Protein AF-A0AAD1ZAJ5-F1 (afdb_monomer)

Mean predicted aligned error: 9.44 Å

Solvent-accessible surface area (backbone atoms only — not comparable to full-atom values): 6857 Å² total; per-residue (Å²): 141,85,89,73,91,48,80,84,53,38,65,64,52,50,57,50,48,28,54,50,32,32,74,77,6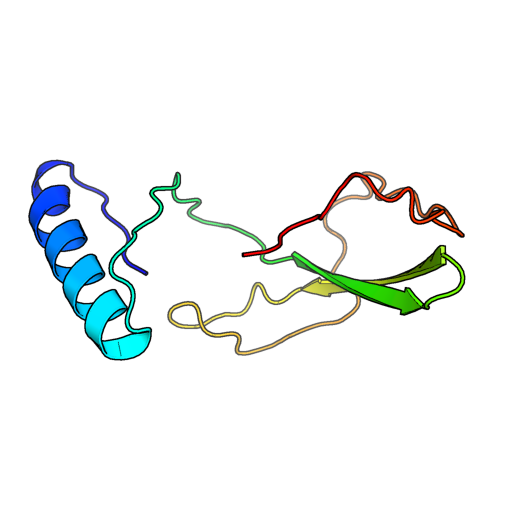9,74,46,53,84,79,87,88,75,88,87,70,92,85,66,76,43,72,48,69,47,74,50,73,56,96,83,43,46,35,51,67,72,59,41,32,31,38,53,49,52,58,96,89,37,76,73,47,77,42,75,66,48,79,87,76,69,98,72,71,81,74,78,70,96,62,44,72,63,63,97,79,72,85,80,79,81,128

Nearest PDB structures (foldseek):
  8hwl-assembly1_E  TM=9.580E-01  e=4.074E-06  Homo sapiens
  4mv4-assembly1_A  TM=8.376E-01  e=5.188E-05  Haemophilus influenzae Rd KW20
  4mv3-assembly1_A  TM=8.346E-01  e=8.629E-05  Haemophilus influenzae Rd KW20
  6oi8-assembly1_A  TM=8.756E-01  e=1.347E-04  Haemophilus influenzae Rd KW20
  4qsl-assembly2_D  TM=9.509E-01  e=1.851E-04  Listeria monocytogenes

Sequence (102 aa):
MRIVQDPNDFVDSFLGAQREAAVSFGINTILLEKYITKPSHIEVQIFGDKFDNVIHLNERDSSVRRRYQKIIEEAPAKEKSMARVKQPSRWKATRRKFCLIF

Radius of gyration: 18.09 Å; Cα contacts (8 Å, |Δi|>4): 106; chains: 1; bounding box: 41×29×43 Å

Organism: NCBI:txid56036

pLDDT: mean 80.79, std 22.45, range [25.62, 97.81]

InterPro domains:
  IPR005479 Carbamoyl phosphate synthase, ATP-binding domain [PF02786] (1-79)
  IPR013815 ATP-grasp fold, subdomain 1 [G3DSA:3.30.1490.20] (1-35)
  IPR050856 Biotin-dependent Carboxylase Complex [PTHR18866] (1-79)

Foldseek 3Di:
DDDDDDPVCPVVVLVVQQVVCCVPPVGSDDDDDDDDDQDWDKDWAWDDDPVQWIAIPAIKTQSPDDPPHGDDIDPPDDDPDPPDPDDPVTDRPPVPDPPDPD

Secondary structure (DSSP, 8-state):
-----SGGGHHHHHHHHHHHHHHHHS----------SS---EEEEEEE-TTSEEEEEEEEE---EETTEE---BSSPP----------S-EE--SS------

Structure (mmCIF, N/CA/C/O backbone):
data_AF-A0AAD1ZAJ5-F1
#
_entry.id   AF-A0AAD1ZAJ5-F1
#
loop_
_atom_site.group_PDB
_atom_site.id
_atom_site.type_symbol
_atom_site.label_atom_id
_atom_site.label_alt_id
_atom_site.label_comp_id
_atom_site.label_asym_id
_atom_site.label_entity_id
_atom_site.label_seq_id
_atom_site.pdbx_PDB_ins_code
_atom_site.Cartn_x
_atom_site.Cartn_y
_atom_site.Cartn_z
_atom_site.occupancy
_atom_site.B_iso_or_equiv
_atom_site.auth_seq_id
_atom_site.auth_comp_id
_atom_site.auth_asym_id
_atom_site.auth_atom_id
_atom_site.pdbx_PDB_model_num
ATOM 1 N N . MET A 1 1 ? -8.728 5.295 2.682 1.00 89.12 1 MET A N 1
ATOM 2 C CA . MET A 1 1 ? -8.308 4.219 3.625 1.00 89.12 1 MET A CA 1
ATOM 3 C C . MET A 1 1 ? -8.764 4.586 5.028 1.00 89.12 1 MET A C 1
ATOM 5 O O . MET A 1 1 ? -8.658 5.752 5.389 1.00 89.12 1 MET A O 1
ATOM 9 N N . ARG A 1 2 ? -9.232 3.617 5.824 1.00 92.25 2 ARG A N 1
ATOM 10 C CA . ARG A 1 2 ? -9.604 3.814 7.235 1.00 92.25 2 ARG A CA 1
ATOM 11 C C . ARG A 1 2 ? -9.023 2.695 8.093 1.00 92.25 2 ARG A C 1
ATOM 13 O O . ARG A 1 2 ? -8.918 1.570 7.617 1.00 92.25 2 ARG A O 1
ATOM 20 N N . ILE A 1 3 ? -8.641 3.015 9.327 1.00 94.12 3 ILE A N 1
ATOM 21 C CA . ILE A 1 3 ? -8.263 2.018 10.335 1.00 94.12 3 ILE A CA 1
ATOM 22 C C . ILE A 1 3 ? -9.449 1.857 11.276 1.00 94.12 3 ILE A C 1
ATOM 24 O O . ILE A 1 3 ? -9.954 2.855 11.780 1.00 94.12 3 ILE A O 1
ATOM 28 N N . VAL A 1 4 ? -9.838 0.613 11.531 1.00 95.88 4 VAL A N 1
ATOM 29 C CA . VAL A 1 4 ? -10.850 0.249 12.523 1.00 95.88 4 VAL A CA 1
ATOM 30 C C . VAL A 1 4 ? -10.152 -0.562 13.609 1.00 95.88 4 VAL A C 1
ATOM 32 O O . VAL A 1 4 ? -9.505 -1.560 13.294 1.00 95.88 4 VAL A O 1
ATOM 35 N N . GLN A 1 5 ? -10.221 -0.098 14.857 1.00 94.38 5 GLN A N 1
ATOM 36 C CA . GLN A 1 5 ? -9.617 -0.777 16.013 1.00 94.38 5 GLN A CA 1
ATOM 37 C C . GLN A 1 5 ? -10.665 -1.522 16.848 1.00 94.38 5 GLN A C 1
ATOM 39 O O . GLN A 1 5 ? -10.352 -2.566 17.413 1.00 94.38 5 GLN A O 1
ATOM 44 N N . ASP A 1 6 ? -11.898 -1.009 16.894 1.00 95.50 6 ASP A N 1
ATOM 45 C CA . ASP A 1 6 ? -13.022 -1.611 17.608 1.00 95.50 6 ASP A CA 1
ATOM 46 C C . ASP A 1 6 ? -14.034 -2.211 16.611 1.00 95.50 6 ASP A C 1
ATOM 48 O O . ASP A 1 6 ? -14.395 -1.545 15.634 1.00 95.50 6 ASP A O 1
ATOM 52 N N . PRO A 1 7 ? -14.515 -3.450 16.820 1.00 95.50 7 PRO A N 1
ATOM 53 C CA . PRO A 1 7 ? -15.553 -4.048 15.983 1.00 95.50 7 PRO A CA 1
ATOM 54 C C . PRO A 1 7 ? -16.837 -3.215 15.866 1.00 95.50 7 PRO A C 1
ATOM 56 O O . PRO A 1 7 ? -17.483 -3.251 14.820 1.00 95.50 7 PRO A O 1
ATOM 59 N N . ASN A 1 8 ? -17.202 -2.455 16.901 1.00 97.44 8 ASN A N 1
ATOM 60 C CA . ASN A 1 8 ? -18.407 -1.626 16.900 1.00 97.44 8 ASN A CA 1
ATOM 61 C C . ASN A 1 8 ? -18.313 -0.460 15.904 1.00 97.44 8 ASN A C 1
ATOM 63 O O . ASN A 1 8 ? -19.325 -0.065 15.333 1.00 97.44 8 ASN A O 1
ATOM 67 N N . ASP A 1 9 ? -17.104 0.026 15.611 1.00 95.62 9 ASP A N 1
ATOM 68 C CA . ASP A 1 9 ? -16.874 1.118 14.655 1.00 95.62 9 ASP A CA 1
ATOM 69 C C . ASP A 1 9 ? -16.849 0.640 13.191 1.00 95.62 9 ASP A C 1
ATOM 71 O O . ASP A 1 9 ? -16.753 1.445 12.253 1.00 95.62 9 ASP A O 1
ATOM 75 N N . PHE A 1 10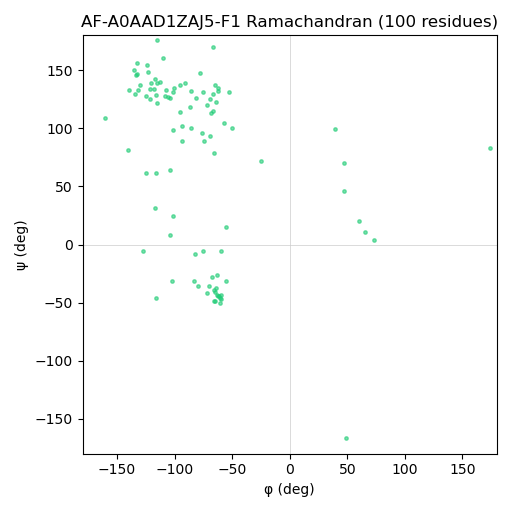 ? -16.871 -0.680 12.968 1.00 96.25 10 PHE A N 1
ATOM 76 C CA . PHE A 1 10 ? -16.624 -1.271 11.656 1.00 96.25 10 PHE A CA 1
ATOM 77 C C . PH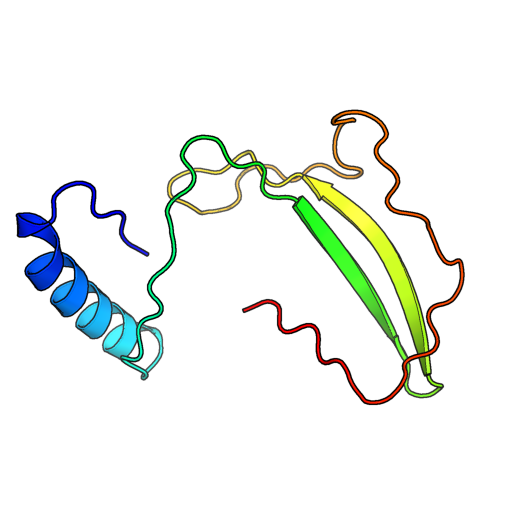E A 1 10 ? -17.687 -0.892 10.628 1.00 96.25 10 PHE A C 1
ATOM 79 O O . PHE A 1 10 ? -17.339 -0.468 9.524 1.00 96.25 10 PHE A O 1
ATOM 86 N N . VAL A 1 11 ? -18.968 -1.030 10.980 1.00 97.25 11 VAL A N 1
ATOM 87 C CA . VAL A 1 11 ? -20.088 -0.822 10.048 1.00 97.25 11 VAL A CA 1
ATOM 88 C C . VAL A 1 11 ? -20.088 0.609 9.511 1.00 97.25 11 VAL A C 1
ATOM 90 O O . VAL A 1 11 ? -20.079 0.815 8.294 1.00 97.25 11 VAL A O 1
ATOM 93 N N . ASP A 1 12 ? -20.003 1.597 10.399 1.00 96.62 12 ASP A N 1
ATOM 94 C CA . ASP A 1 12 ? -19.996 3.011 10.018 1.00 96.62 12 ASP A CA 1
ATOM 95 C C . ASP A 1 12 ? -18.751 3.375 9.201 1.00 96.62 12 ASP A C 1
ATOM 97 O O . ASP A 1 12 ? -18.829 4.076 8.179 1.00 96.62 12 ASP A O 1
ATOM 101 N N . SER A 1 13 ? -17.592 2.842 9.600 1.00 96.69 13 SER A N 1
ATOM 102 C CA . SER A 1 13 ? -16.333 3.033 8.881 1.00 96.69 13 SER A CA 1
ATOM 103 C C . SER A 1 13 ? -16.387 2.457 7.467 1.00 96.69 13 SER A C 1
ATOM 105 O O . SER A 1 13 ? -15.962 3.133 6.525 1.00 96.69 13 SER A O 1
ATOM 107 N N . PHE A 1 14 ? -16.941 1.253 7.308 1.00 96.75 14 PHE A N 1
ATOM 108 C CA . PHE A 1 14 ? -17.093 0.555 6.034 1.00 96.75 14 PHE A CA 1
ATOM 109 C C . PHE A 1 14 ? -18.060 1.281 5.093 1.00 96.75 14 PHE A C 1
ATOM 111 O O . PHE A 1 14 ? -17.711 1.561 3.945 1.00 96.75 14 PHE A O 1
ATOM 118 N N . LEU A 1 15 ? -19.244 1.668 5.579 1.00 97.00 15 LEU A N 1
ATOM 119 C CA . LEU A 1 15 ? -20.235 2.398 4.781 1.00 97.00 15 LEU A CA 1
ATOM 120 C C . LEU A 1 15 ? -19.732 3.777 4.351 1.00 97.00 15 LEU A C 1
ATOM 122 O O . LEU A 1 15 ? -20.012 4.239 3.242 1.00 97.00 15 LEU A O 1
ATOM 126 N N . GLY A 1 16 ? -18.993 4.472 5.215 1.00 96.81 16 GLY A N 1
ATOM 127 C CA . GLY A 1 16 ? -18.377 5.732 4.823 1.00 96.81 16 GLY A CA 1
ATOM 128 C C . GLY A 1 16 ? -17.227 5.548 3.826 1.00 96.81 16 GLY A C 1
ATOM 129 O O . GLY A 1 16 ? -17.106 6.368 2.919 1.00 96.81 16 GLY A O 1
ATOM 130 N N . ALA A 1 17 ? -16.431 4.478 3.936 1.00 96.38 17 ALA A N 1
ATOM 131 C CA . ALA A 1 17 ? -15.383 4.165 2.963 1.00 96.38 17 ALA A CA 1
ATOM 132 C C . ALA A 1 17 ? -15.965 3.820 1.583 1.00 96.38 17 ALA A C 1
ATOM 134 O O . ALA A 1 17 ? -15.430 4.280 0.580 1.00 96.38 17 ALA A O 1
ATOM 135 N N . GLN A 1 18 ? -17.085 3.088 1.523 1.00 97.38 18 GLN A N 1
ATOM 136 C CA . GLN A 1 18 ? -17.795 2.827 0.265 1.00 97.38 18 GLN A CA 1
ATOM 137 C C . GLN A 1 18 ? -18.250 4.111 -0.426 1.00 97.38 18 GLN A C 1
ATOM 139 O O . GLN A 1 18 ? -18.054 4.264 -1.629 1.00 97.38 18 GLN A O 1
ATOM 144 N N . ARG A 1 19 ? -18.854 5.039 0.328 1.00 97.75 19 ARG A N 1
ATOM 145 C CA . ARG A 1 19 ? -19.309 6.329 -0.213 1.00 97.75 19 ARG A CA 1
ATOM 146 C C . ARG A 1 19 ? -18.142 7.151 -0.756 1.00 97.75 19 ARG A C 1
ATOM 148 O O . ARG A 1 19 ? -18.236 7.686 -1.854 1.00 97.75 19 ARG A O 1
ATOM 155 N N . GLU A 1 20 ? -17.042 7.215 -0.011 1.00 96.69 20 GLU A N 1
ATOM 156 C CA . GLU A 1 20 ? -15.810 7.892 -0.429 1.00 96.69 20 GLU A CA 1
ATOM 157 C C . GLU A 1 20 ? -15.232 7.264 -1.706 1.00 96.69 20 GLU A C 1
ATOM 159 O O . GLU A 1 20 ? -14.936 7.976 -2.661 1.00 96.69 20 GLU A O 1
ATOM 164 N N . ALA A 1 21 ? -15.159 5.931 -1.769 1.00 97.06 21 ALA A N 1
ATOM 165 C CA . ALA A 1 21 ? -14.658 5.217 -2.938 1.00 97.06 21 ALA A CA 1
ATOM 166 C C . ALA A 1 21 ? -15.536 5.441 -4.183 1.00 97.06 21 ALA A C 1
ATOM 168 O O . ALA A 1 21 ? -15.014 5.737 -5.258 1.00 97.06 21 ALA A O 1
ATOM 169 N N . ALA A 1 22 ? -16.864 5.395 -4.027 1.00 97.31 22 ALA A N 1
ATOM 170 C CA . ALA A 1 22 ? -17.803 5.666 -5.112 1.00 97.31 22 ALA A CA 1
ATOM 171 C C . ALA A 1 22 ? -17.634 7.083 -5.678 1.00 97.31 22 ALA A C 1
ATOM 173 O O . ALA A 1 22 ? -17.618 7.260 -6.892 1.00 97.31 22 ALA A O 1
ATOM 174 N N . VAL A 1 23 ? -17.470 8.086 -4.809 1.00 97.81 23 VAL A N 1
ATOM 175 C CA . VAL A 1 23 ? -17.304 9.487 -5.226 1.00 97.81 23 VAL A CA 1
ATOM 176 C C . VAL A 1 23 ? -15.930 9.735 -5.856 1.00 97.81 23 VAL A C 1
ATOM 178 O O . VAL A 1 23 ? -15.843 10.446 -6.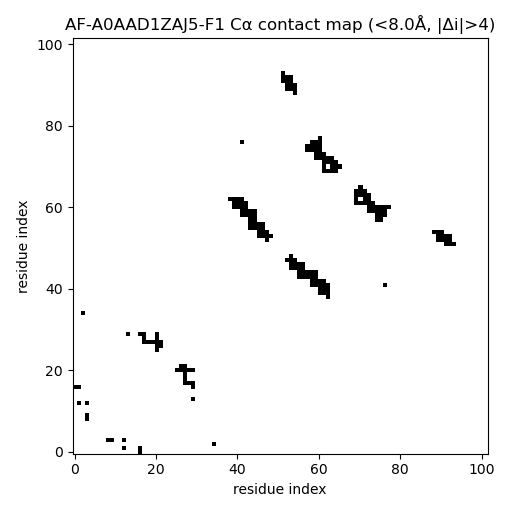852 1.00 97.81 23 VAL A O 1
ATOM 181 N N . SER A 1 24 ? -14.856 9.167 -5.302 1.00 96.44 24 SER A N 1
ATOM 182 C CA . SER A 1 24 ? -13.487 9.431 -5.770 1.00 96.44 24 SER A CA 1
ATOM 183 C C . SER A 1 24 ? -13.059 8.583 -6.969 1.00 96.44 24 SER A C 1
ATOM 185 O O . SER A 1 24 ? -12.258 9.049 -7.775 1.00 96.44 24 SER A O 1
ATOM 187 N N . PHE A 1 25 ? -13.567 7.354 -7.090 1.00 95.69 25 PHE A N 1
ATOM 188 C CA . PHE A 1 25 ? -13.108 6.374 -8.083 1.00 95.69 25 PHE A CA 1
ATOM 189 C C . PHE A 1 25 ? -14.238 5.777 -8.936 1.00 95.69 25 PHE A C 1
ATOM 191 O O . PHE A 1 25 ? -13.960 4.997 -9.843 1.00 95.69 25 PHE A O 1
ATOM 198 N N . GLY A 1 26 ? -15.508 6.095 -8.654 1.00 96.81 26 GLY A N 1
ATOM 199 C CA . GLY A 1 26 ? -16.661 5.525 -9.366 1.00 96.81 26 GLY A CA 1
ATOM 200 C C . GLY A 1 26 ? -16.962 4.061 -9.021 1.00 96.81 26 GLY A C 1
ATOM 201 O O . GLY A 1 26 ? -17.857 3.465 -9.614 1.00 96.81 26 GLY A O 1
ATOM 202 N N . ILE A 1 27 ? -16.229 3.470 -8.071 1.00 96.31 27 ILE A N 1
ATOM 203 C CA . ILE A 1 27 ? -16.343 2.066 -7.655 1.00 96.31 27 ILE A CA 1
ATOM 204 C C . ILE A 1 27 ? -16.404 2.019 -6.128 1.00 96.31 27 ILE A C 1
ATOM 206 O O . ILE A 1 27 ? -15.598 2.650 -5.453 1.00 96.31 27 ILE A O 1
ATOM 210 N N . ASN A 1 28 ? -17.350 1.260 -5.574 1.00 96.06 28 ASN A N 1
ATOM 211 C CA . ASN A 1 28 ? -17.563 1.138 -4.126 1.00 96.06 28 ASN A CA 1
ATOM 212 C C . ASN A 1 28 ? -17.036 -0.177 -3.532 1.00 96.06 28 ASN A C 1
ATOM 214 O O . ASN A 1 28 ? -17.316 -0.490 -2.379 1.00 96.06 28 ASN A O 1
ATOM 218 N N . THR A 1 29 ? -16.309 -0.979 -4.304 1.00 96.19 29 THR A N 1
ATOM 219 C CA . THR A 1 29 ? -15.708 -2.218 -3.807 1.00 96.19 29 THR A CA 1
ATOM 220 C C . THR A 1 29 ? -14.623 -1.896 -2.780 1.00 96.19 29 THR A C 1
ATOM 222 O O . THR A 1 29 ? -13.742 -1.080 -3.039 1.00 96.19 29 THR A O 1
ATOM 225 N N . ILE A 1 30 ? -14.679 -2.544 -1.615 1.00 96.12 30 ILE A N 1
ATOM 226 C CA . ILE A 1 30 ? -13.739 -2.333 -0.508 1.00 96.12 30 ILE A CA 1
ATOM 227 C C . ILE A 1 30 ? -12.989 -3.632 -0.221 1.00 96.12 30 ILE A C 1
ATOM 229 O O . ILE A 1 30 ? -13.601 -4.691 -0.096 1.00 96.12 30 ILE A O 1
ATOM 233 N N . LEU A 1 31 ? -11.669 -3.527 -0.068 1.00 96.06 31 LEU A N 1
ATOM 234 C CA . LEU A 1 31 ? -10.809 -4.596 0.430 1.00 96.06 31 LEU A CA 1
ATOM 235 C C . LEU A 1 31 ? -10.594 -4.429 1.941 1.00 96.06 31 LEU A C 1
ATOM 237 O O . LEU A 1 31 ? -10.357 -3.317 2.417 1.00 96.06 31 LEU A O 1
ATOM 241 N N . LEU A 1 32 ? -10.663 -5.535 2.686 1.00 94.88 32 LEU A N 1
ATOM 242 C CA . LEU A 1 32 ? -10.336 -5.580 4.110 1.00 94.88 32 LEU A CA 1
ATOM 243 C C . LEU A 1 32 ? -8.990 -6.277 4.306 1.00 94.88 32 LEU A C 1
ATOM 245 O O . LEU A 1 32 ? -8.807 -7.411 3.870 1.00 94.88 32 LEU A O 1
ATOM 249 N N . GLU A 1 33 ? -8.076 -5.620 5.012 1.00 95.31 33 GLU A N 1
ATOM 250 C CA . GLU A 1 33 ? -6.748 -6.152 5.307 1.00 95.31 33 GLU A CA 1
ATOM 251 C C . GLU A 1 33 ? -6.403 -5.982 6.785 1.00 95.31 33 GLU A C 1
ATOM 253 O O . GLU A 1 33 ? -6.901 -5.088 7.475 1.00 95.31 33 GLU A O 1
ATOM 258 N N . LYS A 1 34 ? -5.498 -6.831 7.276 1.00 94.06 34 LYS A N 1
ATOM 259 C CA . LYS A 1 34 ? -4.950 -6.692 8.624 1.00 94.06 34 LYS A CA 1
ATOM 260 C C . LYS A 1 34 ? -4.050 -5.457 8.695 1.00 94.06 34 LYS A C 1
ATOM 262 O O . LYS A 1 34 ? -3.067 -5.356 7.966 1.00 94.06 34 LYS A O 1
ATOM 267 N N . TYR A 1 35 ? -4.330 -4.560 9.637 1.00 93.25 35 TYR A N 1
ATOM 268 C CA . TYR A 1 35 ? -3.514 -3.365 9.835 1.00 93.25 35 TYR A CA 1
ATOM 269 C C . TYR A 1 35 ? -2.181 -3.678 10.541 1.00 93.25 35 TYR A C 1
ATOM 271 O O . TYR A 1 35 ? -2.150 -4.331 11.585 1.00 93.25 35 TYR A O 1
ATOM 279 N N . ILE A 1 36 ? -1.073 -3.173 9.988 1.00 91.38 36 ILE A N 1
ATOM 280 C CA . ILE A 1 36 ? 0.274 -3.256 10.574 1.00 91.38 36 ILE A CA 1
ATOM 281 C C . ILE A 1 36 ? 0.627 -1.883 11.157 1.00 91.38 36 ILE A C 1
ATOM 283 O O . ILE A 1 36 ? 0.573 -0.877 10.455 1.00 91.38 36 ILE A O 1
ATOM 287 N N . THR A 1 37 ? 1.006 -1.827 12.437 1.00 87.50 37 THR A N 1
ATOM 288 C CA . THR A 1 37 ? 1.179 -0.565 13.186 1.00 8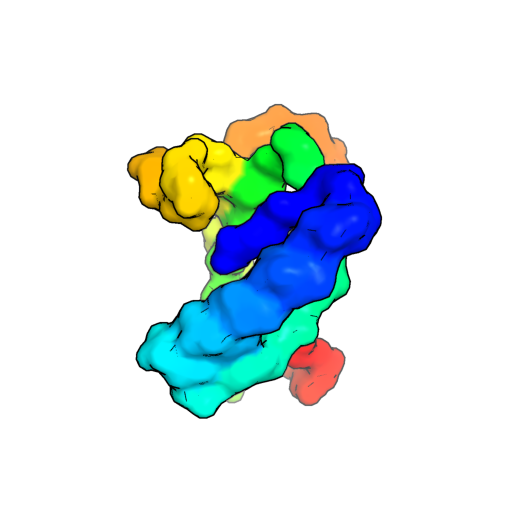7.50 37 THR A CA 1
ATOM 289 C C . THR A 1 37 ? 2.499 0.156 12.921 1.00 87.50 37 THR A C 1
ATOM 291 O O . THR A 1 37 ? 2.523 1.384 12.887 1.00 87.50 37 THR A O 1
ATOM 294 N N . LYS A 1 38 ? 3.595 -0.580 12.712 1.00 87.25 38 LYS A N 1
ATOM 295 C CA . LYS A 1 38 ? 4.925 -0.025 12.395 1.00 87.25 38 LYS A CA 1
ATOM 296 C C . LYS A 1 38 ? 5.478 -0.620 11.091 1.00 87.25 38 LYS A C 1
ATOM 298 O O . LYS A 1 38 ? 6.491 -1.320 11.129 1.00 87.25 38 LYS A O 1
ATOM 303 N N . PRO A 1 39 ? 4.800 -0.417 9.946 1.00 88.69 39 PRO A N 1
ATOM 304 C CA . PRO A 1 39 ? 5.253 -0.967 8.680 1.00 88.69 39 PRO A CA 1
ATOM 305 C C . PRO A 1 39 ? 6.403 -0.131 8.116 1.00 88.69 39 PRO A C 1
ATOM 307 O O . PRO A 1 39 ? 6.418 1.092 8.259 1.00 88.69 39 PRO A O 1
ATOM 310 N N . SER A 1 40 ? 7.313 -0.791 7.404 1.00 89.00 40 SER A N 1
ATOM 311 C CA . SER A 1 40 ? 8.091 -0.110 6.369 1.00 89.00 40 SER A CA 1
ATOM 312 C C . SER A 1 40 ? 7.390 -0.229 5.034 1.00 89.00 40 SER A C 1
ATOM 314 O O . SER A 1 40 ? 6.864 -1.293 4.715 1.00 89.00 40 SER A O 1
ATOM 316 N N . HIS A 1 41 ? 7.388 0.857 4.268 1.00 90.94 41 HIS A N 1
ATOM 317 C CA . HIS A 1 41 ? 6.874 0.854 2.907 1.00 90.94 41 HIS A CA 1
ATOM 318 C C . HIS A 1 41 ? 8.065 0.782 1.956 1.00 90.94 41 HIS A C 1
ATOM 320 O O . HIS A 1 41 ? 8.735 1.787 1.726 1.00 90.94 41 HIS A O 1
ATOM 326 N N . ILE A 1 42 ? 8.345 -0.429 1.479 1.00 90.75 42 ILE A N 1
ATOM 327 C CA . ILE A 1 42 ? 9.410 -0.699 0.516 1.00 90.75 42 ILE A CA 1
ATOM 328 C C . ILE A 1 42 ? 8.760 -1.017 -0.820 1.00 90.75 42 ILE A C 1
ATOM 330 O O . ILE A 1 42 ? 7.906 -1.899 -0.897 1.00 90.75 42 ILE A O 1
ATOM 334 N N . GLU A 1 43 ? 9.181 -0.320 -1.864 1.00 91.31 43 GLU A N 1
ATOM 335 C CA . GLU A 1 43 ? 8.711 -0.544 -3.228 1.00 91.31 43 GLU A CA 1
ATOM 336 C C . GLU A 1 43 ? 9.882 -0.836 -4.163 1.00 91.31 43 GLU A C 1
ATOM 338 O O . GLU A 1 43 ? 10.989 -0.345 -3.960 1.00 91.31 43 GLU A O 1
ATOM 343 N N . VAL A 1 44 ? 9.652 -1.656 -5.188 1.00 89.94 44 VAL A N 1
ATOM 344 C CA . VAL A 1 44 ? 10.688 -2.078 -6.141 1.00 89.94 44 VAL A CA 1
ATOM 345 C C . VAL A 1 44 ? 10.323 -1.560 -7.519 1.00 89.94 44 VAL A C 1
ATOM 347 O O . VAL A 1 44 ? 9.215 -1.786 -8.005 1.00 89.94 44 VAL A O 1
ATOM 350 N N . GLN A 1 45 ? 11.266 -0.887 -8.172 1.00 90.38 45 GLN A N 1
ATOM 351 C CA . GLN A 1 45 ? 11.064 -0.423 -9.536 1.00 90.38 45 GLN A CA 1
ATOM 352 C C . GLN A 1 45 ? 11.317 -1.564 -10.514 1.00 90.38 45 GLN A C 1
ATOM 354 O O . GLN A 1 45 ? 12.401 -2.139 -10.513 1.00 90.38 45 GLN A O 1
ATOM 359 N N . ILE A 1 46 ? 10.357 -1.843 -11.393 1.00 91.75 46 ILE A N 1
ATOM 360 C CA . ILE A 1 46 ? 10.476 -2.864 -12.438 1.00 91.75 46 ILE A CA 1
ATOM 361 C C . ILE A 1 46 ? 10.428 -2.192 -13.815 1.00 91.75 46 ILE A C 1
ATOM 363 O O . ILE A 1 46 ? 9.626 -1.284 -14.033 1.00 91.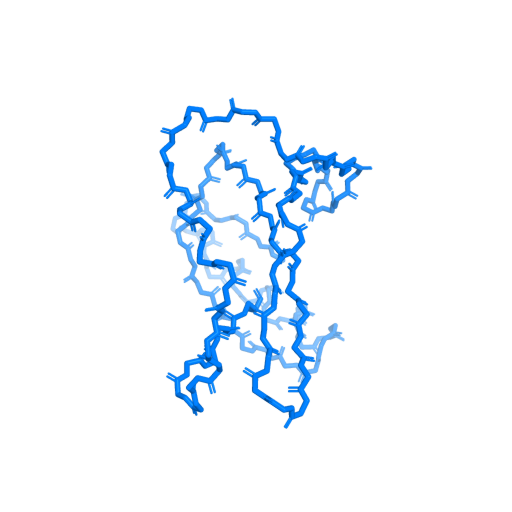75 46 ILE A O 1
ATOM 367 N N . PHE A 1 47 ? 11.274 -2.645 -14.741 1.00 92.62 47 PHE A N 1
ATOM 368 C CA . PHE A 1 47 ? 11.194 -2.340 -16.171 1.00 92.62 47 PHE A CA 1
ATOM 369 C C . PHE A 1 47 ? 11.053 -3.641 -16.950 1.00 92.62 47 PHE A C 1
ATOM 371 O O . PHE A 1 47 ? 11.785 -4.594 -16.692 1.00 92.62 47 PHE A O 1
ATOM 378 N N . GLY A 1 48 ? 10.127 -3.667 -17.904 1.00 94.69 48 GLY A N 1
ATOM 379 C CA . GLY A 1 48 ? 9.932 -4.789 -18.815 1.00 94.69 48 GLY A CA 1
ATOM 380 C C . GLY A 1 48 ? 9.817 -4.315 -20.259 1.00 94.69 48 GLY A C 1
ATOM 381 O O . GLY A 1 48 ? 9.287 -3.231 -20.505 1.00 94.69 48 GLY A O 1
ATOM 382 N N . ASP A 1 49 ? 10.302 -5.118 -21.205 1.00 92.06 49 ASP A N 1
ATOM 383 C CA . ASP A 1 49 ? 10.145 -4.874 -22.642 1.00 92.06 49 ASP A CA 1
ATOM 384 C C . ASP A 1 49 ? 9.285 -5.953 -23.331 1.00 92.06 49 ASP A C 1
ATOM 386 O O . ASP A 1 49 ? 8.841 -6.926 -22.722 1.00 92.06 49 ASP A O 1
ATOM 390 N N . LYS A 1 50 ? 9.016 -5.768 -24.631 1.00 96.06 50 LYS A N 1
ATOM 391 C CA . LYS A 1 50 ? 8.246 -6.726 -25.449 1.00 96.06 50 LYS A CA 1
ATOM 392 C C . LYS A 1 50 ? 9.042 -7.980 -25.837 1.00 96.06 50 LYS A C 1
ATOM 394 O O . LYS A 1 50 ? 8.477 -8.875 -26.458 1.00 96.06 50 LYS A O 1
ATOM 399 N N . PHE A 1 51 ? 10.330 -8.032 -25.508 1.00 95.31 51 PHE A N 1
ATOM 400 C CA . PHE A 1 51 ? 11.247 -9.128 -25.821 1.00 95.31 51 PHE A CA 1
ATOM 401 C C . PHE A 1 51 ? 11.475 -10.037 -24.599 1.00 95.31 51 PHE A C 1
ATOM 403 O O . PHE A 1 51 ? 12.498 -10.715 -24.506 1.00 95.31 51 PHE A O 1
ATOM 410 N N . ASP A 1 52 ? 10.510 -10.053 -23.671 1.00 91.00 52 ASP A N 1
ATOM 411 C CA . ASP A 1 52 ? 10.505 -10.832 -22.429 1.00 91.00 52 ASP A CA 1
ATOM 412 C C . ASP A 1 52 ? 11.672 -10.519 -21.469 1.00 91.00 52 ASP A C 1
ATOM 414 O O . ASP A 1 52 ? 11.977 -11.321 -20.574 1.00 91.00 52 ASP A O 1
ATOM 418 N N . ASN A 1 53 ? 12.314 -9.353 -21.611 1.00 89.81 53 ASN A N 1
ATOM 419 C CA . ASN A 1 53 ? 13.306 -8.886 -20.650 1.00 89.81 53 ASN A CA 1
ATOM 420 C C . ASN A 1 53 ? 12.612 -8.141 -19.512 1.00 89.81 53 ASN A C 1
ATOM 422 O O . ASN A 1 53 ? 11.790 -7.259 -19.749 1.00 89.81 53 ASN A O 1
ATOM 426 N N . VAL A 1 54 ? 12.980 -8.476 -18.273 1.00 92.00 54 VAL A N 1
ATOM 427 C CA . VAL A 1 54 ? 12.545 -7.766 -17.068 1.00 92.00 54 VAL A CA 1
ATOM 428 C C . VAL A 1 54 ? 13.745 -7.529 -16.163 1.00 92.00 54 VAL A C 1
ATOM 430 O O . VAL A 1 54 ? 14.490 -8.461 -15.843 1.00 92.00 54 VAL A O 1
ATOM 433 N N . ILE A 1 55 ? 13.911 -6.281 -15.738 1.00 87.12 55 ILE A N 1
ATOM 434 C CA . ILE A 1 55 ? 14.915 -5.855 -14.764 1.00 87.12 55 ILE A CA 1
ATOM 435 C C . ILE A 1 55 ? 14.234 -5.154 -13.592 1.00 87.12 55 ILE A C 1
ATOM 437 O O . ILE A 1 55 ? 13.156 -4.577 -13.740 1.00 87.12 55 ILE A O 1
ATOM 441 N N . HIS A 1 56 ? 14.886 -5.177 -12.434 1.00 86.69 56 HIS A N 1
ATOM 442 C CA . HIS A 1 56 ? 14.508 -4.353 -11.294 1.00 86.69 56 HIS A CA 1
ATOM 443 C C . HIS A 1 56 ? 15.602 -3.314 -11.020 1.00 86.69 56 HIS A C 1
ATOM 445 O O . HIS A 1 56 ? 16.787 -3.630 -11.110 1.00 86.69 56 HIS A O 1
ATOM 451 N N . LEU A 1 57 ? 15.222 -2.079 -10.689 1.00 88.19 57 LEU A N 1
ATOM 452 C CA . LEU A 1 57 ? 16.149 -0.991 -10.355 1.00 88.19 57 LEU A CA 1
ATOM 453 C C . LEU A 1 5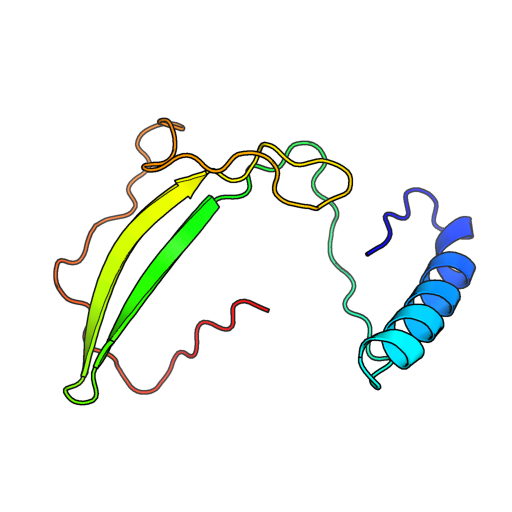7 ? 16.171 -0.758 -8.847 1.00 88.19 57 LEU A C 1
ATOM 455 O O . LEU A 1 57 ? 15.769 0.303 -8.373 1.00 88.19 57 LEU A O 1
ATOM 459 N N . ASN A 1 58 ? 16.633 -1.777 -8.118 1.00 85.81 58 ASN A N 1
ATOM 460 C CA . ASN A 1 58 ? 16.648 -1.805 -6.654 1.00 85.81 58 ASN A CA 1
ATOM 461 C C . ASN A 1 58 ? 15.286 -1.411 -6.041 1.00 85.81 58 ASN A C 1
ATOM 463 O O . ASN A 1 58 ? 14.236 -1.408 -6.695 1.00 85.81 58 ASN A O 1
ATOM 467 N N . GLU A 1 59 ? 15.307 -1.146 -4.749 1.00 88.06 59 GLU A N 1
ATOM 468 C CA . GLU A 1 59 ? 14.169 -0.756 -3.940 1.00 88.06 59 GLU A CA 1
ATOM 469 C C . GLU A 1 59 ? 14.251 0.708 -3.482 1.00 88.06 59 GLU A C 1
ATOM 471 O O . GLU A 1 59 ? 15.322 1.318 -3.450 1.00 88.06 59 GLU A O 1
ATOM 476 N N . ARG A 1 60 ? 13.101 1.265 -3.103 1.00 92.12 60 ARG A N 1
ATOM 477 C CA . ARG A 1 60 ? 12.963 2.572 -2.458 1.00 92.12 60 ARG A CA 1
ATOM 478 C C . ARG A 1 60 ? 12.301 2.405 -1.100 1.00 92.12 60 ARG A C 1
ATOM 480 O O . ARG A 1 60 ? 11.343 1.640 -0.971 1.00 92.12 60 ARG A O 1
ATOM 487 N N . ASP A 1 61 ? 12.787 3.140 -0.108 1.00 92.44 61 ASP A N 1
ATOM 488 C CA . ASP A 1 61 ? 12.119 3.286 1.183 1.00 92.44 61 ASP A CA 1
ATOM 489 C C . ASP A 1 61 ? 11.268 4.560 1.174 1.00 92.44 61 ASP A C 1
ATOM 491 O O . ASP A 1 61 ? 11.789 5.674 1.119 1.00 92.44 61 ASP A O 1
ATOM 495 N N . SER A 1 62 ? 9.947 4.394 1.244 1.00 91.69 62 SER A N 1
ATOM 496 C CA . SER A 1 62 ? 8.984 5.490 1.388 1.00 91.69 62 SER A CA 1
ATOM 497 C C . SER A 1 62 ? 8.211 5.390 2.708 1.00 91.69 62 SER A C 1
ATOM 499 O O . SER A 1 62 ? 7.031 5.747 2.796 1.00 91.69 62 SER A O 1
ATOM 501 N N . SER A 1 63 ? 8.849 4.852 3.753 1.00 91.00 63 SER A N 1
ATOM 502 C CA . SER A 1 63 ? 8.253 4.717 5.089 1.00 91.00 63 SER A CA 1
ATOM 503 C C . SER A 1 63 ? 7.920 6.076 5.716 1.00 91.00 63 SER A C 1
ATOM 505 O O . SER A 1 63 ? 7.006 6.169 6.539 1.00 91.00 63 SER A O 1
ATOM 507 N N . VAL A 1 64 ? 8.629 7.142 5.325 1.00 91.62 64 VAL A N 1
ATOM 508 C CA . VAL A 1 64 ? 8.386 8.506 5.808 1.00 91.62 64 VAL A CA 1
ATOM 509 C C . VAL A 1 64 ? 7.147 9.086 5.124 1.00 91.62 64 VAL A C 1
ATOM 511 O O . VAL A 1 64 ? 7.188 9.629 4.017 1.00 91.62 64 VAL A O 1
ATOM 514 N N . ARG A 1 65 ? 6.012 8.968 5.819 1.00 91.44 65 ARG A N 1
ATOM 515 C CA . ARG A 1 65 ? 4.686 9.341 5.319 1.00 91.44 65 ARG A CA 1
ATOM 516 C C . ARG A 1 65 ? 3.879 10.127 6.347 1.00 91.44 65 ARG A C 1
ATOM 518 O O . ARG A 1 65 ? 3.983 9.884 7.549 1.00 91.44 65 ARG A O 1
ATOM 525 N N . ARG A 1 66 ? 2.991 11.009 5.883 1.00 92.94 66 ARG A N 1
ATOM 526 C CA . ARG A 1 66 ? 1.993 11.699 6.720 1.00 92.94 66 ARG A CA 1
ATOM 527 C C . ARG A 1 66 ? 0.604 11.384 6.184 1.00 92.94 66 ARG A C 1
ATOM 529 O O . ARG A 1 66 ? 0.345 11.595 5.009 1.00 92.94 66 ARG A O 1
ATOM 536 N N . ARG A 1 67 ? -0.291 10.868 7.038 1.00 90.31 67 ARG A N 1
ATOM 537 C CA . ARG A 1 67 ? -1.655 10.443 6.643 1.00 90.31 67 ARG A CA 1
ATOM 538 C C . ARG A 1 67 ? -1.668 9.584 5.363 1.00 90.31 67 ARG A C 1
ATOM 540 O O . ARG A 1 67 ? -2.462 9.822 4.464 1.00 90.31 67 ARG A O 1
ATOM 547 N N . TYR A 1 68 ? -0.768 8.598 5.296 1.00 90.06 68 TYR A N 1
ATOM 548 C CA . TYR A 1 68 ? -0.607 7.659 4.168 1.00 90.06 68 TYR A CA 1
ATOM 549 C C . TYR A 1 68 ? -0.144 8.271 2.841 1.00 90.06 68 TYR A C 1
ATOM 551 O O . TYR A 1 68 ? -0.129 7.577 1.833 1.00 90.06 68 TYR A O 1
ATOM 559 N N . GLN A 1 69 ? 0.286 9.530 2.839 1.00 93.38 69 GLN A N 1
ATOM 560 C CA . GLN A 1 69 ? 0.901 10.166 1.678 1.00 93.38 69 GLN A CA 1
ATOM 561 C C . GLN A 1 69 ? 2.420 10.177 1.847 1.00 93.38 69 GLN A C 1
ATOM 563 O O . GLN A 1 69 ? 2.913 10.485 2.939 1.00 93.38 69 GLN A O 1
ATOM 568 N N . LYS A 1 70 ? 3.148 9.810 0.788 1.00 93.31 70 LYS A N 1
ATOM 569 C CA . LYS A 1 70 ? 4.616 9.826 0.758 1.00 93.31 70 LYS A CA 1
ATOM 570 C C . LYS A 1 70 ? 5.116 11.260 0.942 1.00 93.31 70 LYS A C 1
ATOM 572 O O . LYS A 1 70 ? 4.586 12.173 0.316 1.00 93.31 70 LYS A O 1
ATOM 577 N N . ILE A 1 71 ? 6.087 11.452 1.836 1.00 96.62 71 ILE A N 1
ATOM 578 C CA . ILE A 1 71 ? 6.674 12.772 2.125 1.00 96.62 71 ILE A CA 1
ATOM 579 C C . ILE A 1 71 ? 8.149 12.795 1.742 1.00 96.62 71 ILE A C 1
ATOM 581 O O . ILE A 1 71 ? 8.597 13.742 1.105 1.00 96.62 71 ILE A O 1
ATOM 585 N N . ILE A 1 72 ? 8.893 11.757 2.125 1.00 93.81 72 ILE A N 1
ATOM 586 C CA . ILE A 1 72 ? 10.293 11.566 1.741 1.00 93.81 72 ILE A CA 1
ATOM 587 C C . ILE A 1 72 ? 10.436 10.146 1.201 1.00 93.81 72 ILE A C 1
ATOM 589 O O . ILE A 1 72 ? 9.892 9.199 1.774 1.00 93.81 72 ILE A O 1
ATOM 593 N N . GLU A 1 73 ? 11.175 10.024 0.103 1.00 93.44 73 GLU A N 1
ATOM 594 C CA . GLU A 1 73 ? 11.516 8.758 -0.539 1.00 93.44 73 GLU A CA 1
ATOM 595 C C . GLU A 1 73 ? 13.039 8.670 -0.656 1.00 93.44 73 GLU A C 1
ATOM 597 O O . GLU A 1 73 ? 13.682 9.600 -1.144 1.00 93.44 73 GLU A O 1
ATOM 602 N N . GLU A 1 74 ? 13.617 7.567 -0.187 1.00 91.62 74 GLU A N 1
ATOM 603 C CA . GLU A 1 74 ? 15.060 7.315 -0.229 1.00 91.62 74 GLU A CA 1
ATOM 604 C C . GLU A 1 74 ? 15.361 6.084 -1.099 1.00 91.62 74 GLU A C 1
ATOM 606 O O . GLU A 1 74 ? 14.614 5.103 -1.084 1.00 91.62 74 GLU A O 1
ATOM 611 N N . ALA A 1 75 ? 16.462 6.126 -1.856 1.00 91.31 75 ALA A N 1
ATOM 612 C CA . ALA A 1 75 ? 16.922 5.020 -2.694 1.00 91.31 75 ALA A CA 1
ATOM 613 C C . ALA A 1 75 ? 18.457 4.876 -2.620 1.00 91.31 75 ALA A C 1
ATOM 615 O O . ALA A 1 75 ? 19.149 5.885 -2.790 1.00 91.31 75 ALA A O 1
ATOM 616 N N . PRO A 1 76 ? 19.008 3.657 -2.433 1.00 85.88 76 PRO A N 1
ATOM 617 C CA . PRO A 1 76 ? 18.316 2.401 -2.097 1.00 85.88 76 PRO A CA 1
ATOM 618 C C . PRO A 1 76 ? 17.700 2.437 -0.685 1.00 85.88 76 PRO A C 1
ATOM 620 O O . PRO A 1 76 ? 17.971 3.364 0.083 1.00 85.88 76 PRO A O 1
ATOM 623 N N . ALA A 1 77 ? 16.871 1.453 -0.324 1.00 83.50 77 ALA A N 1
ATOM 624 C CA . ALA A 1 77 ? 16.328 1.406 1.033 1.00 83.50 77 ALA A CA 1
ATOM 625 C C . ALA A 1 77 ? 17.457 1.176 2.046 1.00 83.50 77 ALA A C 1
ATOM 627 O O . ALA A 1 77 ? 18.345 0.346 1.839 1.00 83.50 77 ALA A O 1
ATOM 628 N N . LYS A 1 78 ? 17.424 1.896 3.173 1.00 73.12 78 LYS A N 1
ATOM 629 C CA . LYS A 1 78 ? 18.416 1.704 4.238 1.00 73.12 78 LYS A CA 1
ATOM 630 C C . LYS A 1 78 ? 18.320 0.280 4.793 1.00 73.12 78 LYS A C 1
ATOM 632 O O . LYS A 1 78 ? 17.236 -0.231 5.066 1.00 73.12 78 LYS A O 1
ATOM 637 N N . GLU A 1 79 ? 19.483 -0.341 4.954 1.00 58.84 79 GLU A N 1
ATOM 638 C CA . GLU A 1 79 ? 19.690 -1.750 5.287 1.00 58.84 79 GLU A CA 1
ATOM 639 C C . GLU A 1 79 ? 18.863 -2.221 6.501 1.00 58.84 79 GLU A C 1
ATOM 641 O O . GLU A 1 79 ? 19.234 -2.033 7.659 1.00 58.84 79 GLU A O 1
ATOM 646 N N . LYS A 1 80 ? 17.737 -2.896 6.242 1.00 53.62 80 LYS A N 1
ATOM 647 C CA . LYS A 1 80 ? 17.065 -3.750 7.229 1.00 53.62 80 LYS A CA 1
ATOM 648 C C . LYS A 1 80 ? 17.557 -5.174 7.031 1.00 53.62 80 LYS A C 1
ATOM 650 O O . LYS A 1 80 ? 16.981 -5.903 6.236 1.00 53.62 80 LYS A O 1
ATOM 655 N N . SER A 1 81 ? 18.652 -5.515 7.717 1.00 38.44 81 SER A N 1
ATOM 656 C CA . SER A 1 81 ? 19.245 -6.857 7.857 1.00 38.44 81 SER A CA 1
ATOM 657 C C . SER A 1 81 ? 19.207 -7.709 6.582 1.00 38.44 81 SER A C 1
ATOM 659 O O . SER A 1 81 ? 18.192 -8.341 6.309 1.00 38.44 81 SER A O 1
ATOM 661 N N . MET A 1 82 ? 20.331 -7.759 5.856 1.00 36.22 82 MET A N 1
ATOM 662 C CA . MET A 1 82 ? 20.699 -8.690 4.772 1.00 36.22 82 MET A CA 1
ATOM 663 C C . MET A 1 82 ? 19.997 -10.073 4.781 1.00 36.22 82 MET A C 1
ATOM 665 O O . MET A 1 82 ? 20.606 -11.119 4.994 1.00 36.22 82 MET A O 1
ATOM 669 N N . ALA A 1 83 ? 18.713 -10.111 4.447 1.00 40.25 83 ALA A N 1
ATOM 670 C CA . ALA A 1 83 ? 17.953 -11.315 4.160 1.00 40.25 83 ALA A CA 1
ATOM 671 C C . ALA A 1 83 ? 17.508 -11.243 2.701 1.00 40.25 83 ALA A C 1
ATOM 673 O O . ALA A 1 83 ? 16.331 -11.229 2.368 1.00 40.25 83 ALA A O 1
ATOM 674 N N . ARG A 1 84 ? 18.520 -11.199 1.828 1.00 44.41 84 ARG A N 1
ATOM 675 C CA . ARG A 1 84 ? 18.522 -11.869 0.528 1.00 44.41 84 ARG A CA 1
ATOM 676 C C . ARG A 1 84 ? 17.242 -11.669 -0.298 1.00 44.41 84 ARG A C 1
ATOM 678 O O . ARG A 1 84 ? 16.557 -12.637 -0.624 1.00 44.41 84 ARG A O 1
ATOM 685 N N . VAL A 1 85 ? 17.025 -10.458 -0.807 1.00 48.50 85 VAL A N 1
ATOM 686 C CA . VAL A 1 85 ? 16.491 -10.376 -2.172 1.00 48.50 85 VAL A CA 1
ATOM 687 C C . VAL A 1 85 ? 17.638 -10.860 -3.057 1.00 48.50 85 VAL A C 1
ATOM 689 O O . VAL A 1 85 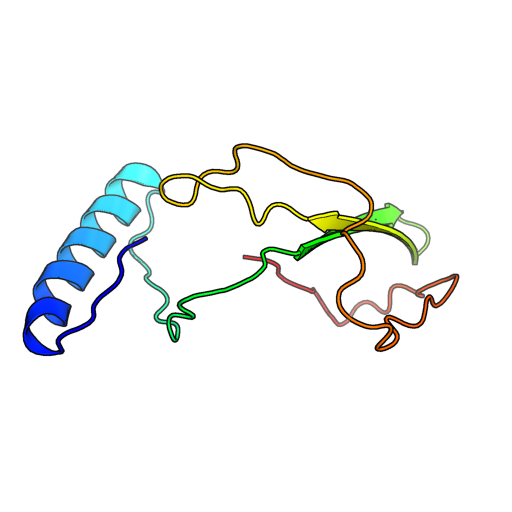? 18.568 -10.113 -3.349 1.00 48.50 85 VAL A O 1
ATOM 692 N N . LYS A 1 86 ? 17.666 -12.162 -3.390 1.00 43.09 86 LYS A N 1
ATOM 693 C CA . LYS A 1 86 ? 18.559 -12.622 -4.462 1.00 43.09 86 LYS A CA 1
ATOM 694 C C . LYS A 1 86 ? 18.241 -11.732 -5.661 1.00 43.09 86 LYS A C 1
ATOM 696 O O . LYS A 1 86 ? 17.068 -11.566 -5.977 1.00 43.09 86 LYS A O 1
ATOM 701 N N . GLN A 1 87 ? 19.264 -11.180 -6.298 1.00 47.69 87 GLN A N 1
ATOM 702 C CA . GLN A 1 87 ? 19.138 -10.567 -7.611 1.00 47.69 87 GLN A CA 1
ATOM 703 C C . GLN A 1 87 ? 19.295 -11.678 -8.660 1.00 47.69 87 GLN A C 1
ATOM 705 O O . GLN A 1 87 ? 20.424 -12.089 -8.933 1.00 47.69 87 GLN A O 1
ATOM 710 N N . PRO A 1 88 ? 18.228 -12.228 -9.269 1.00 45.00 88 PRO A N 1
ATOM 711 C CA . PRO A 1 88 ? 18.378 -12.800 -10.591 1.00 45.00 88 PRO A CA 1
ATOM 712 C C . PRO A 1 88 ? 18.683 -11.644 -11.534 1.00 45.00 88 PRO A C 1
ATOM 714 O O . PRO A 1 88 ? 17.838 -10.784 -11.765 1.00 45.00 88 PRO A O 1
ATOM 717 N N . SER A 1 89 ? 19.883 -11.643 -12.103 1.00 50.81 89 SER A N 1
ATOM 718 C CA . SER A 1 89 ? 20.332 -10.679 -13.114 1.00 50.81 89 SER A CA 1
ATOM 719 C C . SER A 1 89 ? 19.472 -10.673 -14.387 1.00 50.81 89 SER A C 1
ATOM 721 O O . SER A 1 89 ? 19.675 -9.840 -15.267 1.00 50.81 89 SER A O 1
ATOM 723 N N . ARG A 1 90 ? 18.506 -11.594 -14.510 1.00 45.03 90 ARG A N 1
ATOM 724 C CA . ARG A 1 90 ? 17.561 -11.667 -15.622 1.00 45.03 90 ARG A CA 1
ATOM 725 C C . ARG A 1 90 ? 16.343 -12.499 -15.224 1.00 45.03 90 ARG A C 1
ATOM 727 O O . ARG A 1 90 ? 16.442 -13.720 -15.092 1.00 45.03 90 ARG A O 1
ATOM 734 N N . TRP A 1 91 ? 15.191 -11.864 -15.041 1.00 53.66 91 TRP A N 1
ATOM 735 C CA . TRP A 1 91 ? 13.926 -12.589 -14.921 1.00 53.66 91 TRP A CA 1
ATOM 736 C C . TRP A 1 91 ? 13.390 -12.801 -16.336 1.00 53.66 91 TRP A C 1
ATOM 738 O O . TRP A 1 91 ? 13.151 -11.834 -17.054 1.00 53.66 91 TRP A O 1
ATOM 748 N N . LYS A 1 92 ? 13.225 -14.058 -16.770 1.00 41.28 92 LYS A N 1
ATOM 749 C CA . LYS A 1 92 ? 12.446 -14.334 -17.985 1.00 41.28 92 LYS A CA 1
ATOM 750 C C . LYS A 1 92 ? 10.984 -14.088 -17.641 1.00 41.28 92 LYS A C 1
ATOM 752 O O . LYS A 1 92 ? 10.465 -14.750 -16.741 1.00 41.28 92 LYS A O 1
ATOM 757 N N . ALA A 1 93 ? 10.336 -13.157 -18.337 1.00 47.59 93 ALA A N 1
ATOM 758 C CA . ALA A 1 93 ? 8.908 -12.905 -18.199 1.00 47.59 93 ALA A CA 1
ATOM 759 C C . ALA A 1 93 ? 8.103 -14.124 -18.680 1.00 47.59 93 ALA A C 1
ATOM 761 O O . ALA A 1 93 ? 7.582 -14.172 -19.788 1.00 47.59 93 ALA A O 1
ATOM 762 N N . THR A 1 94 ? 7.987 -15.169 -17.863 1.00 44.47 94 THR A N 1
ATOM 763 C CA . THR A 1 94 ? 6.990 -16.207 -18.119 1.00 44.47 94 THR A CA 1
ATOM 764 C C . THR A 1 94 ? 5.613 -15.563 -18.000 1.00 44.47 94 THR A C 1
ATOM 766 O O . THR A 1 94 ? 5.288 -15.020 -16.945 1.00 44.47 94 THR A O 1
ATOM 769 N N . ARG A 1 95 ? 4.804 -15.651 -19.068 1.00 43.41 95 ARG A N 1
ATOM 770 C CA . ARG A 1 95 ? 3.454 -15.066 -19.265 1.00 43.41 95 ARG A CA 1
ATOM 771 C C . ARG A 1 95 ? 2.384 -15.421 -18.210 1.00 43.41 95 ARG A C 1
ATOM 773 O O . ARG A 1 95 ? 1.192 -15.258 -18.449 1.00 43.41 95 ARG A O 1
ATOM 780 N N . ARG A 1 96 ? 2.765 -15.945 -17.050 1.00 41.44 96 ARG A N 1
ATOM 781 C CA . ARG A 1 96 ? 1.878 -16.329 -15.953 1.00 41.44 96 ARG A CA 1
ATOM 782 C C . ARG A 1 96 ? 2.522 -15.954 -14.628 1.00 41.44 96 ARG A C 1
ATOM 784 O O . ARG A 1 96 ? 3.141 -16.799 -13.992 1.00 41.44 96 ARG A O 1
ATOM 791 N N . LYS A 1 97 ? 2.395 -14.681 -14.263 1.00 37.06 97 LYS A N 1
ATOM 792 C CA . LYS A 1 97 ? 2.317 -14.148 -12.892 1.00 37.06 97 LYS A CA 1
ATOM 793 C C . LYS A 1 97 ? 2.334 -12.631 -13.018 1.00 37.06 97 LYS A C 1
ATOM 795 O O . LYS A 1 97 ? 3.372 -11.985 -12.946 1.00 37.06 97 LYS A O 1
ATOM 800 N N . PHE A 1 98 ? 1.151 -12.088 -13.273 1.00 27.69 98 PHE A N 1
ATOM 801 C CA . PHE A 1 98 ? 0.859 -10.699 -12.974 1.00 27.69 98 PHE A CA 1
ATOM 802 C C . PHE A 1 98 ? 1.116 -10.504 -11.475 1.00 27.69 98 PHE A C 1
ATOM 804 O O . PHE A 1 98 ? 0.356 -10.995 -10.643 1.00 27.69 98 PHE A O 1
ATOM 811 N N . CYS A 1 99 ? 2.227 -9.859 -11.129 1.00 26.72 99 CYS A N 1
ATOM 812 C CA . CYS A 1 99 ? 2.372 -9.243 -9.821 1.00 26.72 99 CYS A CA 1
ATOM 813 C C . CYS A 1 99 ? 1.505 -7.983 -9.878 1.00 26.72 99 CYS A C 1
ATOM 815 O O . CYS A 1 99 ? 1.945 -6.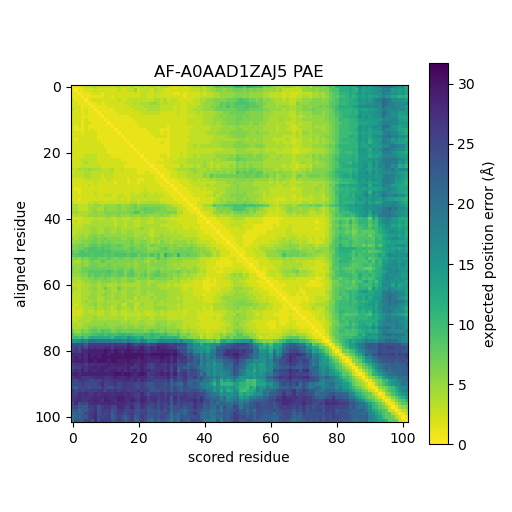944 -10.366 1.00 26.72 99 CYS A O 1
ATOM 817 N N . LEU A 1 100 ? 0.228 -8.124 -9.515 1.00 25.62 100 LEU A N 1
ATOM 818 C CA . LEU A 1 100 ? -0.606 -6.971 -9.213 1.00 25.62 100 LEU A CA 1
ATOM 819 C C . LEU A 1 100 ? -0.067 -6.364 -7.921 1.00 25.62 100 LEU A C 1
ATOM 821 O O . LEU A 1 100 ? -0.148 -6.983 -6.862 1.00 25.62 100 LEU A O 1
ATOM 825 N N . ILE A 1 101 ? 0.474 -5.160 -8.029 1.00 28.41 101 ILE A N 1
ATOM 826 C CA . ILE A 1 101 ? 0.492 -4.221 -6.916 1.00 28.41 101 ILE A CA 1
ATOM 827 C C . ILE A 1 101 ? -0.765 -3.376 -7.140 1.00 28.41 101 ILE A C 1
ATOM 829 O O . ILE A 1 101 ? -0.803 -2.580 -8.080 1.00 28.41 101 ILE A O 1
ATOM 833 N N . PHE A 1 102 ? -1.823 -3.675 -6.381 1.00 29.17 102 PHE A N 1
ATOM 834 C CA . PHE A 1 102 ? -2.929 -2.742 -6.155 1.00 29.17 102 PHE A CA 1
ATOM 835 C C . PHE A 1 102 ? -2.475 -1.666 -5.166 1.00 29.17 102 PHE A C 1
ATOM 837 O O . PHE A 1 102 ? -1.693 -2.016 -4.251 1.00 29.17 102 PHE A O 1
#